Protein AF-A0A1P8YQC2-F1 (afdb_monomer_lite)

Foldseek 3Di:
DDDDPDDDAWDWDWDDDPNDGDDIDIDGDPVNVVVFDFDKDFDDDDPFDQAWDWAFGIWTWGADPVVRDIDIDRDPTDTDHGD

pLDDT: mean 93.69, std 9.82, range [48.34, 98.44]

Radius of gyration: 15.28 Å; chains: 1; bounding box: 38×28×39 Å

Sequence (83 aa):
MIPGPYQFTLAFLNGTWDGDYTFMEPMVTREWLLTKPNTVRSIKQPQAYQRSGYYPTTVAVTFDDAADEYVITMGGMVLRQAS

Structure (mmCIF, N/CA/C/O backbone):
data_AF-A0A1P8YQC2-F1
#
_entry.id   AF-A0A1P8YQC2-F1
#
loop_
_atom_site.group_PDB
_atom_site.id
_atom_site.type_symbol
_atom_site.label_atom_id
_atom_site.label_alt_id
_atom_site.label_comp_id
_atom_site.label_asym_id
_atom_site.label_entity_id
_atom_site.label_seq_id
_atom_site.pdbx_PDB_ins_code
_atom_site.Cartn_x
_atom_site.Cartn_y
_atom_site.Cartn_z
_atom_site.occupancy
_atom_site.B_iso_or_equiv
_atom_site.auth_seq_id
_atom_site.auth_comp_id
_atom_site.auth_asym_id
_atom_site.auth_atom_id
_atom_site.pdbx_PDB_model_num
ATOM 1 N N . MET A 1 1 ? 19.085 12.071 9.425 1.00 48.34 1 MET A N 1
ATOM 2 C CA . MET A 1 1 ? 18.817 12.644 8.089 1.00 48.34 1 MET A CA 1
ATOM 3 C C . MET A 1 1 ? 19.841 12.042 7.145 1.00 48.34 1 MET A C 1
ATOM 5 O O . MET A 1 1 ? 21.021 12.157 7.441 1.00 48.34 1 MET A O 1
ATOM 9 N N . ILE A 1 2 ? 19.422 11.310 6.113 1.00 50.25 2 ILE A N 1
ATOM 10 C CA . ILE A 1 2 ? 20.355 10.746 5.125 1.00 50.25 2 ILE A CA 1
ATOM 11 C C . ILE A 1 2 ? 20.551 11.822 4.041 1.00 50.25 2 ILE A C 1
ATOM 13 O O . ILE A 1 2 ? 19.543 12.256 3.483 1.00 50.25 2 ILE A O 1
ATOM 17 N N . PRO A 1 3 ? 21.777 12.312 3.777 1.00 57.44 3 PRO A N 1
ATOM 18 C CA . PRO A 1 3 ? 22.015 13.320 2.745 1.00 57.44 3 PRO A CA 1
ATOM 19 C C . PRO A 1 3 ? 21.911 12.709 1.335 1.00 57.44 3 PRO A C 1
ATOM 21 O O . PRO A 1 3 ? 22.527 11.686 1.051 1.00 57.44 3 PRO A O 1
ATOM 24 N N . GLY A 1 4 ? 21.126 13.347 0.462 1.00 65.19 4 GLY A N 1
ATOM 25 C CA . GLY A 1 4 ? 20.899 12.973 -0.941 1.00 65.19 4 GLY A CA 1
ATOM 26 C C . GLY A 1 4 ? 19.499 13.398 -1.415 1.00 65.19 4 GLY A C 1
ATOM 27 O O . GLY A 1 4 ? 18.628 13.625 -0.572 1.00 65.19 4 GLY A 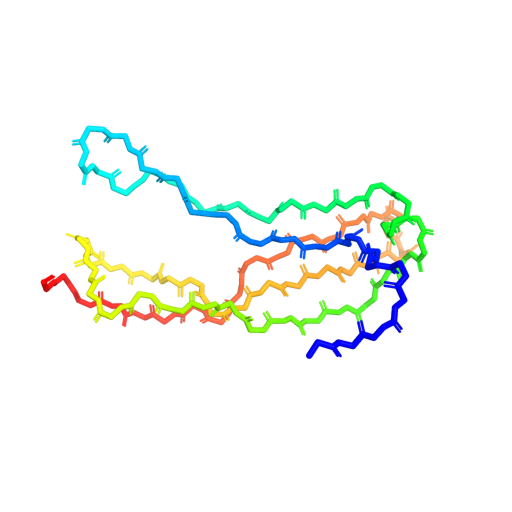O 1
ATOM 28 N N . PRO A 1 5 ? 19.244 13.540 -2.731 1.00 72.31 5 PRO A N 1
ATOM 29 C CA . PRO A 1 5 ? 17.895 13.797 -3.224 1.00 72.31 5 PRO A CA 1
ATOM 30 C C . PRO A 1 5 ? 17.004 12.595 -2.884 1.00 72.31 5 PRO A C 1
ATOM 32 O O . PRO A 1 5 ? 17.215 11.487 -3.376 1.00 72.31 5 PRO A O 1
ATOM 35 N N . TYR A 1 6 ? 16.025 12.797 -2.003 1.00 71.50 6 TYR A N 1
ATOM 36 C CA . TYR A 1 6 ? 15.040 11.771 -1.682 1.00 71.50 6 TYR A CA 1
ATOM 37 C C . TYR A 1 6 ? 14.120 11.576 -2.889 1.00 71.50 6 TYR A C 1
ATOM 39 O O . TYR A 1 6 ? 13.356 12.475 -3.237 1.00 71.50 6 TYR A O 1
ATOM 47 N N . GLN A 1 7 ? 14.196 10.412 -3.535 1.00 80.81 7 GLN A N 1
ATOM 48 C CA . GLN A 1 7 ? 13.279 10.064 -4.615 1.00 80.81 7 GLN A CA 1
ATOM 49 C C . GLN A 1 7 ? 12.005 9.449 -4.039 1.00 80.81 7 GLN A C 1
ATOM 51 O O . GLN A 1 7 ? 12.013 8.361 -3.457 1.00 80.81 7 GLN A O 1
ATOM 56 N N . PHE A 1 8 ? 10.901 10.167 -4.206 1.00 86.69 8 PHE A N 1
ATOM 57 C CA . PHE A 1 8 ? 9.574 9.674 -3.879 1.00 86.69 8 PHE A CA 1
ATOM 58 C C . PHE A 1 8 ? 9.174 8.555 -4.857 1.00 86.69 8 PHE A C 1
ATOM 60 O O . PHE A 1 8 ? 9.337 8.697 -6.065 1.00 86.69 8 PHE A O 1
ATOM 67 N N . THR A 1 9 ? 8.678 7.431 -4.333 1.00 94.50 9 THR A N 1
ATOM 68 C CA . THR A 1 9 ? 8.336 6.233 -5.131 1.00 94.50 9 THR A CA 1
ATOM 69 C C . THR A 1 9 ? 6.935 5.727 -4.823 1.00 94.50 9 THR A C 1
ATOM 71 O O . THR A 1 9 ? 6.101 5.634 -5.713 1.00 94.50 9 THR A O 1
ATOM 74 N N . LEU A 1 10 ? 6.675 5.430 -3.551 1.00 94.12 10 LEU A N 1
ATOM 75 C CA . LEU A 1 10 ? 5.404 4.932 -3.038 1.00 94.12 10 LEU A CA 1
ATOM 76 C C . LEU A 1 10 ? 5.122 5.588 -1.686 1.00 94.12 10 LEU A C 1
ATOM 78 O O . LEU A 1 10 ? 5.966 5.521 -0.784 1.00 94.12 10 LEU A O 1
ATOM 82 N N . ALA A 1 11 ? 3.923 6.141 -1.529 1.00 94.19 11 ALA A N 1
ATOM 83 C CA . ALA A 1 11 ? 3.339 6.484 -0.237 1.00 94.19 11 ALA A CA 1
ATOM 84 C C . ALA A 1 11 ? 2.001 5.785 -0.038 1.00 94.19 11 ALA A C 1
ATOM 86 O O . ALA A 1 11 ? 1.282 5.496 -0.987 1.00 94.19 11 ALA A O 1
ATOM 87 N N . PHE A 1 12 ? 1.672 5.548 1.227 1.00 95.00 12 PHE A N 1
ATOM 88 C CA . PHE A 1 12 ? 0.355 5.095 1.635 1.00 95.00 12 PHE A CA 1
ATOM 89 C C . PHE A 1 12 ? -0.348 6.228 2.365 1.00 95.00 12 PHE A C 1
ATOM 91 O O . PHE A 1 12 ? 0.196 6.781 3.327 1.00 95.00 12 PHE A O 1
ATOM 98 N N . LEU A 1 13 ? -1.528 6.580 1.881 1.00 95.19 13 LEU A N 1
ATOM 99 C CA . LEU A 1 13 ? -2.294 7.722 2.334 1.00 95.19 13 LEU A CA 1
ATOM 100 C C . LEU A 1 13 ? -3.551 7.257 3.037 1.00 95.19 13 LEU A C 1
ATOM 102 O O . LEU A 1 13 ? -4.191 6.279 2.655 1.00 95.19 13 LEU A O 1
ATOM 106 N N . ASN A 1 14 ? -3.885 8.012 4.070 1.00 95.31 14 ASN A N 1
ATOM 107 C CA . ASN A 1 14 ? -5.079 7.832 4.859 1.00 95.31 14 ASN A CA 1
ATOM 108 C C . ASN A 1 14 ? -5.835 9.155 4.801 1.00 95.31 14 ASN A C 1
ATOM 110 O O . ASN A 1 14 ? -5.262 10.195 5.138 1.00 95.31 14 ASN A O 1
ATOM 114 N N . GLY A 1 15 ? -7.080 9.121 4.342 1.00 95.19 15 GLY A N 1
ATOM 115 C CA . GLY A 1 15 ? -7.912 10.309 4.206 1.00 95.19 15 GLY A CA 1
ATOM 116 C C . GLY A 1 15 ? -9.053 10.313 5.207 1.00 95.19 15 GLY A C 1
ATOM 117 O O . GLY A 1 15 ? -9.703 9.286 5.414 1.00 95.19 15 GLY A O 1
ATOM 118 N N . THR A 1 16 ? -9.314 11.477 5.793 1.00 95.50 16 THR A N 1
ATOM 119 C CA . THR A 1 16 ? -10.454 11.706 6.681 1.00 95.50 16 THR A CA 1
ATOM 120 C C . THR A 1 16 ? -11.299 12.865 6.174 1.00 95.50 16 THR A C 1
ATOM 122 O O . THR A 1 16 ? -10.798 13.785 5.525 1.00 95.50 16 THR A O 1
ATOM 125 N N . TRP A 1 17 ? -12.592 12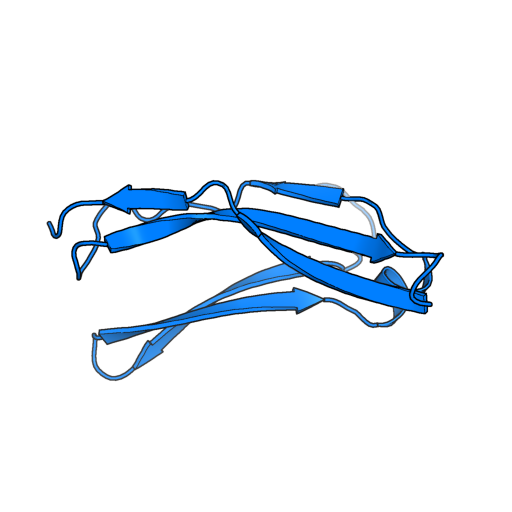.820 6.470 1.00 96.44 17 TRP A N 1
ATOM 126 C CA . TRP A 1 17 ? -13.521 13.915 6.215 1.00 96.44 17 TRP A CA 1
ATOM 127 C C . TRP A 1 17 ? -14.557 13.962 7.335 1.00 96.44 17 TRP A C 1
ATOM 129 O O . TRP A 1 17 ? -15.100 12.926 7.695 1.00 96.44 17 TRP A O 1
ATOM 139 N N . ASP A 1 18 ? -14.807 15.149 7.891 1.00 96.44 18 ASP A N 1
ATOM 140 C CA . ASP A 1 18 ? -15.784 15.363 8.974 1.00 96.44 18 ASP A CA 1
ATOM 141 C C . ASP A 1 18 ? -15.621 14.407 10.177 1.00 96.44 18 ASP A C 1
ATOM 143 O O . ASP A 1 18 ? -16.575 13.871 10.728 1.00 96.44 18 ASP A O 1
ATOM 147 N N . GLY A 1 19 ? -14.368 14.136 10.559 1.00 93.81 19 GLY A N 1
ATOM 148 C CA . GLY A 1 19 ? -14.034 13.221 11.659 1.00 93.81 19 GLY A CA 1
ATOM 149 C C . GLY A 1 19 ? -14.104 11.730 11.309 1.00 93.81 19 GLY A C 1
ATOM 150 O O . GLY A 1 19 ? -13.608 10.916 12.087 1.00 93.81 19 GLY A O 1
ATOM 151 N N . ASP A 1 20 ? -14.619 11.373 10.134 1.00 95.25 20 ASP A N 1
ATOM 152 C CA . ASP A 1 20 ? -14.719 9.994 9.669 1.00 95.25 20 ASP A CA 1
ATOM 153 C C . ASP A 1 20 ? -13.488 9.568 8.864 1.00 95.25 20 ASP A C 1
ATOM 155 O O . ASP A 1 20 ? -12.954 10.308 8.032 1.00 95.25 20 ASP A O 1
ATOM 159 N N . TYR A 1 21 ? -13.044 8.332 9.099 1.00 94.38 21 TYR A N 1
ATOM 160 C CA . TYR A 1 21 ? -12.014 7.687 8.294 1.00 94.38 21 TYR A CA 1
ATOM 161 C C . TYR A 1 21 ? -12.585 7.222 6.948 1.00 94.38 21 TYR A C 1
ATOM 163 O O . TYR A 1 21 ? -13.375 6.276 6.895 1.00 94.38 21 TYR A O 1
ATOM 171 N N . THR A 1 22 ? -12.165 7.862 5.856 1.00 94.69 22 THR A N 1
ATOM 172 C CA . THR A 1 22 ? -12.837 7.741 4.554 1.00 94.69 22 THR A CA 1
ATOM 173 C C . THR A 1 22 ? -12.131 6.787 3.601 1.00 94.69 22 THR A C 1
ATOM 175 O O . THR A 1 22 ? -12.801 6.004 2.929 1.00 94.69 22 THR A O 1
ATOM 178 N N . PHE A 1 23 ? -10.797 6.829 3.508 1.00 95.00 23 PHE A N 1
ATOM 179 C CA . PHE A 1 23 ? -10.084 5.999 2.532 1.00 95.00 23 PHE A CA 1
ATOM 180 C C . PHE A 1 23 ? -8.644 5.644 2.912 1.00 95.00 23 PHE A C 1
ATOM 182 O O . PHE A 1 23 ? -7.998 6.291 3.739 1.00 95.00 23 PHE A O 1
ATOM 189 N N . MET A 1 24 ? -8.161 4.588 2.258 1.00 95.75 24 MET A N 1
ATOM 190 C CA . MET A 1 24 ? -6.792 4.076 2.249 1.00 95.75 24 MET A CA 1
ATOM 191 C C . MET A 1 24 ? -6.334 4.001 0.797 1.00 95.75 24 MET A C 1
ATOM 193 O O . MET A 1 24 ? -6.999 3.341 0.001 1.00 95.75 24 MET A O 1
ATOM 197 N N . GLU A 1 25 ? -5.227 4.650 0.447 1.00 96.06 25 GLU A N 1
ATOM 198 C CA . GLU A 1 25 ? -4.772 4.702 -0.944 1.00 96.06 25 GLU A CA 1
ATOM 199 C C . GLU A 1 25 ? -3.243 4.603 -1.061 1.00 96.06 25 GLU A C 1
ATOM 201 O O . GLU A 1 25 ? -2.519 5.410 -0.470 1.00 96.06 25 GLU A O 1
ATOM 206 N N . PRO A 1 26 ? -2.709 3.641 -1.835 1.00 95.69 26 PRO A N 1
ATOM 207 C CA . PRO A 1 26 ? -1.326 3.686 -2.282 1.00 95.69 26 PRO A CA 1
ATOM 208 C C . PRO A 1 26 ? -1.175 4.662 -3.461 1.00 95.69 26 PRO A C 1
ATOM 210 O O . PRO A 1 26 ? -1.750 4.454 -4.524 1.00 95.69 26 PRO A O 1
ATOM 213 N N . MET A 1 27 ? -0.338 5.688 -3.307 1.00 95.56 27 MET A N 1
ATOM 214 C CA . MET A 1 27 ? 0.103 6.551 -4.407 1.00 95.56 27 MET A CA 1
ATOM 215 C C . MET A 1 27 ? 1.515 6.178 -4.840 1.00 95.56 27 MET A C 1
ATOM 217 O O . MET A 1 27 ? 2.429 6.107 -4.015 1.00 95.56 27 MET A O 1
ATOM 221 N N . VAL A 1 28 ? 1.702 5.988 -6.143 1.00 95.88 28 VAL A N 1
ATOM 222 C CA . VAL A 1 28 ? 2.967 5.571 -6.758 1.00 95.88 28 VAL A CA 1
ATOM 223 C C . VAL A 1 28 ? 3.390 6.542 -7.850 1.00 95.88 28 VAL A C 1
ATOM 225 O O . VAL A 1 28 ? 2.548 7.080 -8.569 1.00 95.88 28 VAL A O 1
ATOM 228 N N . THR A 1 29 ? 4.695 6.765 -8.000 1.00 96.69 29 THR A N 1
ATOM 229 C CA . THR A 1 29 ? 5.213 7.524 -9.142 1.00 96.69 29 THR A CA 1
ATOM 230 C C . THR A 1 29 ? 5.258 6.655 -10.387 1.00 96.69 29 THR A C 1
ATOM 232 O O . THR A 1 29 ? 5.574 5.462 -10.338 1.00 96.69 29 THR A O 1
ATOM 235 N N . ARG A 1 30 ? 4.962 7.268 -11.534 1.00 96.00 30 ARG A N 1
ATOM 236 C CA . ARG A 1 30 ? 4.995 6.575 -12.822 1.00 96.00 30 ARG A CA 1
ATOM 237 C C . ARG A 1 30 ? 6.409 6.116 -13.160 1.00 96.00 30 ARG A C 1
ATOM 239 O O . ARG A 1 30 ? 6.590 5.006 -13.645 1.00 96.00 30 ARG A O 1
ATOM 246 N N . GLU A 1 31 ? 7.404 6.952 -12.888 1.00 96.81 31 GLU A N 1
ATOM 247 C CA . GLU A 1 31 ? 8.817 6.666 -13.137 1.00 96.81 31 GLU A CA 1
ATOM 248 C C . GLU A 1 31 ? 9.257 5.398 -12.404 1.00 96.81 31 GLU A C 1
ATOM 250 O O . GLU A 1 31 ? 9.962 4.573 -12.978 1.00 96.81 31 GLU A O 1
ATOM 255 N N . TRP A 1 32 ? 8.796 5.213 -11.163 1.00 96.31 32 TRP A N 1
ATOM 256 C CA . TRP A 1 32 ? 9.085 4.011 -10.390 1.00 96.31 32 TRP A CA 1
ATOM 257 C C . TRP A 1 32 ? 8.304 2.792 -10.888 1.00 96.31 32 TRP A C 1
ATOM 259 O O . TRP A 1 32 ? 8.882 1.715 -10.988 1.00 96.31 32 TRP A O 1
ATOM 269 N N . LEU A 1 33 ? 7.028 2.939 -11.270 1.00 96.44 33 LEU A N 1
ATOM 270 C CA . LEU A 1 33 ? 6.267 1.836 -11.876 1.00 96.44 33 LEU A CA 1
ATOM 271 C C . LEU A 1 33 ? 6.938 1.310 -13.148 1.00 96.44 33 LEU A C 1
ATOM 273 O O . LEU A 1 33 ? 7.058 0.102 -13.323 1.00 96.44 33 LEU A O 1
ATOM 277 N N . LEU A 1 34 ? 7.451 2.189 -14.010 1.00 97.06 34 LEU A N 1
ATOM 278 C CA . LEU A 1 34 ? 8.117 1.779 -15.250 1.00 97.06 34 LEU A CA 1
ATOM 279 C C . LEU A 1 34 ? 9.360 0.904 -15.035 1.00 97.06 34 LEU A C 1
ATOM 281 O O . LEU A 1 34 ? 9.754 0.197 -15.960 1.00 97.06 34 LEU A O 1
ATOM 285 N N . THR A 1 35 ? 9.947 0.874 -13.833 1.00 97.06 35 THR A N 1
ATOM 286 C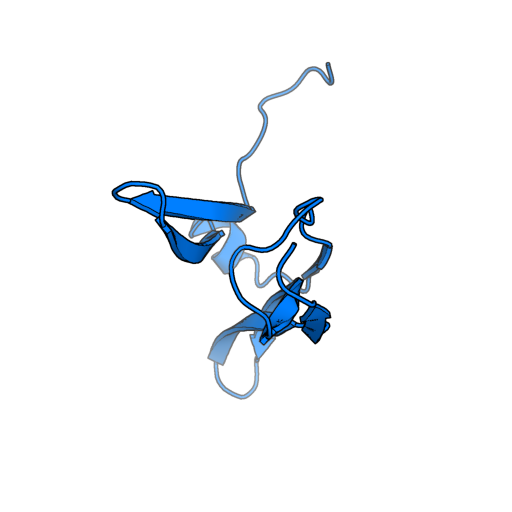 CA . THR A 1 35 ? 11.034 -0.066 -13.516 1.00 97.06 35 THR A CA 1
ATOM 287 C C . THR A 1 35 ? 10.535 -1.476 -13.182 1.00 97.06 35 THR A C 1
ATOM 289 O O . THR A 1 35 ? 11.341 -2.297 -12.751 1.00 97.06 35 THR A O 1
ATOM 292 N N . LYS A 1 36 ? 9.226 -1.745 -13.320 1.00 97.75 36 LYS A N 1
ATOM 293 C CA . LYS A 1 36 ? 8.558 -3.020 -13.003 1.00 97.75 36 LYS A CA 1
ATOM 294 C C . LYS A 1 36 ? 8.947 -3.542 -11.611 1.00 97.75 36 LYS A C 1
ATOM 296 O O . LYS A 1 36 ? 9.549 -4.610 -11.490 1.00 97.75 36 LYS A O 1
ATOM 301 N N . PRO A 1 37 ? 8.689 -2.765 -10.542 1.00 96.19 37 PRO A N 1
ATOM 302 C CA . PRO A 1 37 ? 9.111 -3.152 -9.206 1.00 96.19 37 PRO A CA 1
ATOM 303 C C . PRO A 1 37 ? 8.421 -4.451 -8.784 1.00 96.19 37 PRO A C 1
ATOM 305 O O . PRO A 1 37 ? 7.291 -4.724 -9.171 1.00 96.19 37 PRO A O 1
ATOM 308 N N . ASN A 1 38 ? 9.098 -5.223 -7.938 1.00 97.25 38 ASN A N 1
ATOM 309 C CA . ASN A 1 38 ? 8.515 -6.346 -7.215 1.00 97.25 38 ASN A CA 1
ATOM 310 C C . ASN A 1 38 ? 8.751 -6.098 -5.724 1.00 97.25 38 ASN A C 1
ATOM 312 O O . ASN A 1 38 ? 9.825 -6.378 -5.193 1.00 97.25 38 ASN A O 1
ATOM 316 N N . THR A 1 39 ? 7.813 -5.413 -5.073 1.00 96.06 39 THR A N 1
ATOM 317 C CA . THR A 1 39 ? 7.996 -4.916 -3.705 1.00 96.06 39 THR A CA 1
ATOM 318 C C . THR A 1 39 ? 6.762 -5.163 -2.858 1.00 96.06 39 THR A C 1
ATOM 320 O O . THR A 1 39 ? 5.644 -4.906 -3.289 1.00 96.06 39 THR A O 1
ATOM 323 N N . VAL A 1 40 ? 6.989 -5.553 -1.603 1.00 97.69 40 VAL A N 1
ATOM 324 C CA . VAL A 1 40 ? 5.982 -5.580 -0.537 1.00 97.69 40 VAL A CA 1
ATOM 325 C C . VAL A 1 40 ? 6.477 -4.701 0.608 1.00 97.69 40 VAL A C 1
ATOM 327 O O . VAL A 1 40 ? 7.623 -4.830 1.038 1.00 97.69 40 VAL A O 1
ATOM 330 N N . ARG A 1 41 ? 5.637 -3.788 1.102 1.00 96.44 41 ARG A N 1
ATOM 331 C CA . ARG A 1 41 ? 5.947 -2.918 2.245 1.00 96.44 41 ARG A CA 1
ATOM 332 C C . ARG A 1 41 ? 4.877 -3.040 3.315 1.00 96.44 41 ARG A C 1
ATOM 334 O O . ARG A 1 41 ? 3.689 -3.015 3.005 1.00 96.44 41 ARG A O 1
ATOM 341 N N . SER A 1 42 ? 5.293 -3.096 4.575 1.00 97.69 42 SER A N 1
ATOM 342 C CA . SER A 1 42 ? 4.376 -2.915 5.701 1.00 97.69 42 SER A CA 1
ATOM 343 C C . SER A 1 42 ? 3.904 -1.464 5.765 1.00 97.69 42 SER A C 1
ATOM 345 O O . SER A 1 42 ? 4.701 -0.539 5.584 1.00 97.69 42 SER A O 1
ATOM 347 N N . ILE A 1 43 ? 2.620 -1.256 6.052 1.00 96.12 43 ILE A N 1
ATOM 348 C CA . ILE A 1 43 ? 2.036 0.076 6.240 1.00 96.12 43 ILE A CA 1
ATOM 349 C C . ILE A 1 43 ? 1.835 0.369 7.727 1.00 96.12 43 ILE A C 1
ATOM 351 O O . ILE A 1 43 ? 1.534 -0.523 8.524 1.00 96.12 43 ILE A O 1
ATOM 355 N N . LYS A 1 44 ? 2.012 1.637 8.114 1.00 94.75 44 LYS A N 1
ATOM 356 C CA . LYS A 1 44 ? 1.795 2.078 9.498 1.00 94.75 44 LYS A CA 1
ATOM 357 C C . LYS A 1 44 ? 0.349 1.804 9.904 1.00 94.75 44 LYS A C 1
ATOM 359 O O . LYS A 1 44 ? -0.569 2.082 9.142 1.00 94.75 44 LYS A O 1
ATOM 364 N N . GLN A 1 45 ? 0.174 1.272 11.107 1.00 95.19 45 GLN A N 1
ATOM 365 C CA . GLN A 1 45 ? -1.128 0.873 11.630 1.00 95.19 45 GLN A CA 1
ATOM 366 C C . GLN A 1 45 ? -1.638 1.911 12.640 1.00 95.19 45 GLN A C 1
ATOM 368 O O . GLN A 1 45 ? -0.848 2.359 13.477 1.00 95.19 45 GLN A O 1
ATOM 373 N N . PRO A 1 46 ? -2.932 2.274 12.602 1.00 93.75 46 PRO A N 1
ATOM 374 C CA . PRO A 1 46 ? -3.574 3.023 13.676 1.00 93.75 46 PRO A CA 1
ATOM 375 C C . PRO A 1 46 ? -3.488 2.291 15.021 1.00 93.75 46 PRO A C 1
ATOM 377 O O . PRO A 1 46 ? -3.487 1.057 15.069 1.00 93.75 46 PRO A O 1
ATOM 380 N N . GLN A 1 47 ? -3.454 3.059 16.113 1.00 94.50 47 GLN A N 1
ATOM 381 C CA . GLN A 1 47 ? -3.565 2.517 17.474 1.00 94.50 47 GLN A CA 1
ATOM 382 C C . GLN A 1 47 ? -5.011 2.144 17.836 1.00 94.50 47 GLN A C 1
ATOM 384 O O . GLN A 1 47 ? -5.214 1.197 18.589 1.00 94.50 47 GLN A O 1
ATOM 389 N N . ALA A 1 48 ? -5.988 2.859 17.274 1.00 95.62 48 ALA A N 1
ATOM 390 C CA . ALA A 1 48 ? -7.421 2.677 17.483 1.00 95.62 48 ALA A CA 1
ATOM 391 C C . ALA A 1 48 ? -8.156 2.724 16.137 1.00 95.62 48 ALA A C 1
ATOM 393 O O . ALA A 1 48 ? -7.683 3.366 15.193 1.00 95.62 48 ALA A O 1
ATOM 394 N N . TYR A 1 49 ? -9.294 2.036 16.048 1.00 96.50 49 TYR A N 1
ATOM 395 C CA . TYR A 1 49 ? -10.077 1.918 14.818 1.00 96.50 49 TYR A CA 1
ATOM 396 C C . TYR A 1 49 ? -11.496 2.412 15.065 1.00 96.50 49 TYR A C 1
ATOM 398 O O 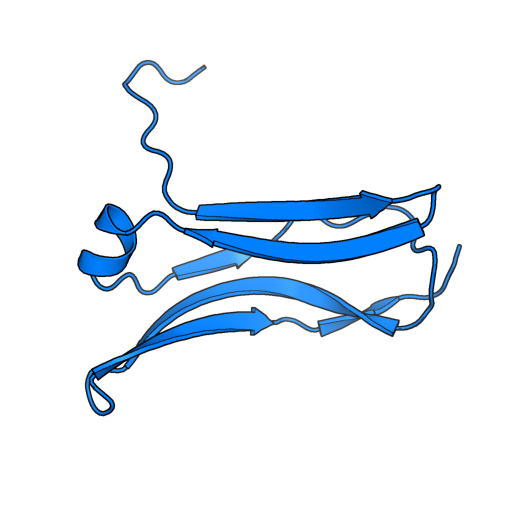. TYR A 1 49 ? -12.133 2.030 16.037 1.00 96.50 49 TYR A O 1
ATOM 406 N N . GLN A 1 50 ? -12.015 3.232 14.155 1.00 95.75 50 GLN A N 1
ATOM 407 C CA . GLN A 1 50 ? -13.371 3.765 14.284 1.00 95.75 50 GLN A CA 1
ATOM 408 C C . GLN A 1 50 ? -14.448 2.704 13.996 1.00 95.75 50 GLN A C 1
ATOM 410 O O . GLN A 1 50 ? -15.558 2.777 14.516 1.00 95.75 50 GLN A O 1
ATOM 415 N N . ARG A 1 51 ? -14.140 1.719 13.142 1.00 96.06 51 ARG A N 1
ATOM 416 C CA . ARG A 1 51 ? -15.068 0.661 12.720 1.00 96.06 51 ARG A CA 1
ATOM 417 C C . ARG A 1 51 ? -14.387 -0.699 12.857 1.00 96.06 51 ARG A C 1
ATOM 419 O O . ARG A 1 51 ? -13.194 -0.827 12.595 1.00 96.06 51 ARG A O 1
ATOM 426 N N . SER A 1 52 ? -15.140 -1.718 13.265 1.00 98.12 52 SER A N 1
ATOM 427 C CA . SER A 1 52 ? -14.637 -3.092 13.246 1.00 98.12 52 SER A CA 1
ATOM 428 C C . SER A 1 52 ? -14.584 -3.598 11.806 1.00 98.12 52 SER A C 1
ATOM 430 O O . SER A 1 52 ? -15.512 -3.371 11.030 1.00 98.12 52 SER A O 1
ATOM 432 N N . GLY A 1 53 ? -13.519 -4.302 11.438 1.00 97.00 53 GLY A N 1
ATOM 433 C CA . GLY A 1 53 ? -13.349 -4.789 10.072 1.00 97.00 53 GLY A CA 1
ATOM 434 C C . GLY A 1 53 ? -11.955 -5.327 9.794 1.00 97.00 53 GLY A C 1
ATOM 435 O O . GLY A 1 53 ? -11.076 -5.295 10.653 1.00 97.00 53 GLY A O 1
ATOM 436 N N . TYR A 1 54 ? -11.762 -5.844 8.585 1.00 97.56 54 TYR A N 1
ATOM 437 C CA . TYR A 1 54 ? -10.451 -6.266 8.111 1.00 97.56 54 TYR A CA 1
ATOM 438 C C . TYR A 1 54 ? -9.705 -5.075 7.516 1.00 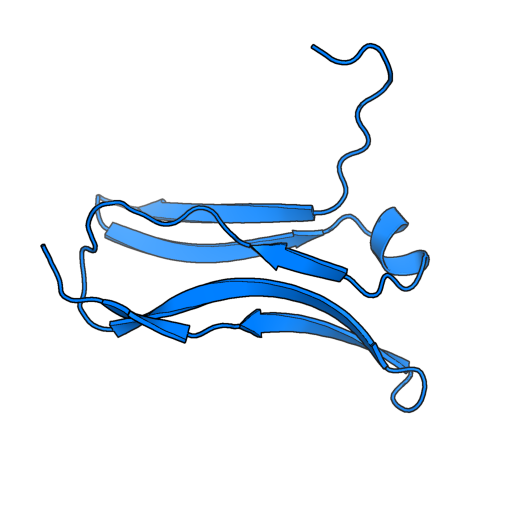97.56 54 TYR A C 1
ATOM 440 O O . TYR A 1 54 ? -10.185 -4.450 6.573 1.00 97.56 54 TYR A O 1
ATOM 448 N N . TYR A 1 55 ? -8.515 -4.803 8.043 1.00 97.69 55 TYR A N 1
ATOM 449 C CA . TYR A 1 55 ? -7.660 -3.706 7.599 1.00 97.69 55 TYR A CA 1
ATOM 450 C C . TYR A 1 55 ? -6.337 -4.237 7.044 1.00 97.69 55 TYR A C 1
ATOM 452 O O . TYR A 1 55 ? -5.790 -5.192 7.607 1.00 97.69 55 TYR A O 1
ATOM 460 N N . PRO A 1 56 ? -5.808 -3.644 5.960 1.00 98.00 56 PRO A N 1
ATOM 461 C CA . PRO A 1 56 ? -4.545 -4.073 5.388 1.00 98.00 56 PRO A CA 1
ATOM 462 C C . PRO A 1 56 ? -3.377 -3.751 6.321 1.00 98.00 56 PRO A C 1
ATOM 464 O O . PRO A 1 56 ? -3.367 -2.754 7.047 1.00 98.00 56 PRO A O 1
ATOM 467 N N . THR A 1 57 ? -2.356 -4.596 6.264 1.00 98.12 57 THR A N 1
ATOM 468 C CA . THR A 1 57 ? -1.076 -4.385 6.956 1.00 98.12 57 THR A CA 1
ATOM 469 C C . THR A 1 57 ? 0.085 -4.226 5.989 1.00 98.12 57 THR A C 1
ATOM 471 O O . THR A 1 57 ? 1.158 -3.764 6.389 1.00 98.12 57 THR A O 1
ATOM 474 N N 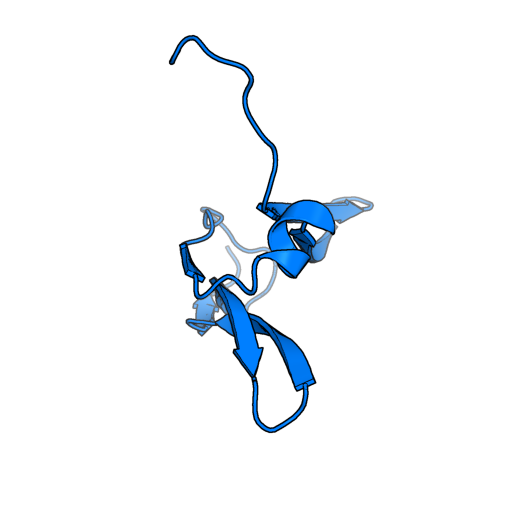. THR A 1 58 ? -0.137 -4.522 4.707 1.00 98.38 58 THR A N 1
ATOM 475 C CA . THR A 1 58 ? 0.862 -4.391 3.652 1.00 98.38 58 THR A CA 1
ATOM 476 C C . THR A 1 58 ? 0.294 -3.761 2.386 1.00 98.38 58 THR A C 1
ATOM 478 O O . THR A 1 58 ? -0.901 -3.844 2.100 1.00 98.38 58 THR A O 1
ATOM 481 N N . VAL A 1 59 ? 1.187 -3.154 1.607 1.00 98.19 59 VAL A N 1
ATOM 482 C CA . VAL A 1 59 ? 0.971 -2.810 0.201 1.00 98.19 59 VAL A CA 1
ATOM 483 C C . VAL A 1 59 ? 2.031 -3.505 -0.636 1.00 98.19 59 VAL A C 1
ATOM 485 O O . VAL A 1 59 ? 3.220 -3.427 -0.319 1.00 98.19 59 VAL A O 1
ATOM 488 N N . ALA A 1 60 ? 1.601 -4.162 -1.707 1.00 98.00 60 ALA A N 1
ATOM 489 C CA . ALA A 1 60 ? 2.465 -4.728 -2.727 1.00 98.00 60 ALA A CA 1
ATOM 490 C C . ALA A 1 60 ? 2.304 -3.964 -4.043 1.00 98.00 60 ALA A C 1
ATOM 492 O O . ALA A 1 60 ? 1.197 -3.557 -4.394 1.00 98.00 60 ALA A O 1
ATOM 493 N N . VAL A 1 61 ? 3.415 -3.776 -4.748 1.00 98.12 61 VAL A N 1
ATOM 494 C CA . VAL A 1 61 ? 3.452 -3.269 -6.121 1.00 98.12 61 VAL A CA 1
ATOM 495 C C . VAL A 1 61 ? 4.324 -4.231 -6.908 1.00 98.12 61 VAL A C 1
ATOM 497 O O . VAL A 1 61 ? 5.520 -4.361 -6.626 1.00 98.12 61 VAL A O 1
ATOM 500 N N . THR A 1 62 ? 3.694 -4.936 -7.837 1.00 98.06 62 THR A N 1
ATOM 501 C CA . THR A 1 62 ? 4.307 -5.956 -8.682 1.00 98.06 62 THR A CA 1
ATOM 502 C C . THR A 1 62 ? 3.946 -5.715 -10.143 1.00 98.06 62 THR A C 1
ATOM 504 O O . THR A 1 62 ? 3.072 -4.906 -10.461 1.00 98.06 62 THR A O 1
ATOM 507 N N . PHE A 1 63 ? 4.616 -6.425 -11.040 1.00 98.44 63 PHE A N 1
ATOM 508 C CA . PHE A 1 63 ? 4.287 -6.457 -12.457 1.00 98.44 63 PHE A CA 1
ATOM 509 C C . PHE A 1 63 ? 4.052 -7.906 -12.879 1.00 98.44 63 PHE A C 1
ATOM 511 O O . PHE A 1 63 ? 4.844 -8.776 -12.517 1.00 98.44 63 PHE A O 1
ATOM 518 N N . ASP A 1 64 ? 2.962 -8.160 -13.594 1.00 98.00 64 ASP A N 1
ATOM 519 C CA . ASP A 1 64 ? 2.663 -9.449 -14.209 1.00 98.00 64 ASP A CA 1
ATOM 520 C C . ASP A 1 64 ? 3.078 -9.395 -15.684 1.00 98.00 64 ASP A C 1
ATOM 522 O O . ASP A 1 64 ? 2.412 -8.763 -16.503 1.00 98.00 64 ASP A O 1
ATOM 526 N N . ASP A 1 65 ? 4.192 -10.047 -16.030 1.00 97.38 65 ASP A N 1
ATOM 527 C CA . ASP A 1 65 ? 4.698 -10.069 -17.407 1.00 97.38 65 ASP A CA 1
ATOM 528 C C . ASP A 1 65 ? 3.817 -10.878 -18.372 1.00 97.38 65 ASP A C 1
ATOM 530 O O . ASP A 1 65 ? 3.888 -10.649 -19.578 1.00 97.38 65 ASP A O 1
ATOM 534 N N . ALA A 1 66 ? 2.997 -11.815 -17.886 1.00 97.94 66 ALA A N 1
ATOM 535 C CA . ALA A 1 66 ? 2.104 -12.586 -18.749 1.00 97.94 66 ALA A CA 1
ATOM 536 C C . ALA A 1 66 ? 0.867 -11.769 -19.147 1.00 97.94 66 ALA A C 1
ATOM 538 O O . ALA A 1 66 ? 0.394 -11.887 -20.278 1.00 97.94 66 ALA A O 1
ATOM 539 N N . ALA A 1 67 ? 0.362 -10.949 -18.222 1.00 98.00 67 ALA A N 1
ATOM 540 C CA . ALA A 1 67 ? -0.771 -10.056 -18.455 1.00 98.00 67 ALA A CA 1
ATOM 541 C C . ALA A 1 67 ? -0.365 -8.672 -19.001 1.00 98.00 67 ALA A C 1
ATOM 543 O O . ALA A 1 67 ? -1.219 -7.967 -19.528 1.00 98.00 67 ALA A O 1
ATOM 544 N N . ASP A 1 68 ? 0.917 -8.299 -18.906 1.00 97.38 68 ASP A N 1
ATOM 545 C CA . ASP A 1 68 ? 1.436 -6.945 -19.174 1.00 97.38 68 ASP A CA 1
ATOM 546 C C . ASP A 1 68 ? 0.789 -5.877 -18.265 1.00 97.38 68 ASP A C 1
ATOM 548 O O . ASP A 1 68 ? 0.467 -4.764 -18.683 1.00 97.38 68 ASP A O 1
ATOM 552 N N . GLU A 1 69 ? 0.593 -6.218 -16.985 1.00 98.06 69 GLU A N 1
ATOM 553 C CA . GLU A 1 69 ? -0.150 -5.397 -16.022 1.00 98.06 69 GLU A CA 1
ATOM 554 C C . GLU A 1 69 ? 0.656 -5.053 -14.764 1.00 98.06 69 GLU A C 1
ATOM 556 O O . GLU A 1 69 ? 1.389 -5.867 -14.196 1.00 98.06 69 GLU A O 1
ATOM 561 N N . TYR A 1 70 ? 0.458 -3.833 -14.260 1.00 98.06 70 TYR A N 1
ATOM 562 C CA . TYR A 1 70 ? 0.881 -3.456 -12.913 1.00 98.06 70 TYR A CA 1
ATOM 563 C C . TYR A 1 70 ? -0.159 -3.917 -11.895 1.00 98.06 70 TYR A C 1
ATOM 565 O O . TYR A 1 70 ? -1.314 -3.498 -11.949 1.00 98.06 70 TYR A O 1
ATOM 573 N N . VAL A 1 71 ? 0.267 -4.711 -10.917 1.00 98.06 71 VAL A N 1
ATOM 574 C CA . VAL A 1 71 ? -0.601 -5.230 -9.859 1.00 98.06 71 VAL A CA 1
ATOM 575 C C . VAL A 1 71 ? -0.269 -4.522 -8.551 1.00 98.06 71 VAL A C 1
ATOM 577 O O . VAL A 1 71 ? 0.831 -4.645 -8.011 1.00 98.06 71 VAL A O 1
ATOM 580 N N . ILE A 1 72 ? -1.231 -3.755 -8.039 1.00 97.38 72 ILE A N 1
ATOM 581 C CA . ILE A 1 72 ? -1.118 -3.036 -6.768 1.00 97.38 72 ILE A CA 1
ATOM 582 C C . ILE A 1 72 ? -2.111 -3.654 -5.789 1.00 97.38 72 ILE A C 1
ATOM 584 O O . ILE A 1 72 ? -3.314 -3.674 -6.040 1.00 97.38 72 ILE A O 1
ATOM 588 N N . THR A 1 73 ? -1.620 -4.174 -4.666 1.00 97.62 73 THR A N 1
ATOM 589 C CA . THR A 1 73 ? -2.440 -4.944 -3.722 1.00 97.62 73 THR A CA 1
ATOM 590 C C . THR A 1 73 ? -2.318 -4.397 -2.311 1.00 97.62 73 THR A C 1
ATOM 592 O O . THR A 1 73 ? -1.214 -4.231 -1.798 1.00 97.62 73 THR A O 1
ATOM 595 N N . MET A 1 74 ? -3.454 -4.182 -1.649 1.00 97.50 74 MET A N 1
ATOM 596 C CA . MET A 1 74 ? -3.524 -4.032 -0.194 1.00 97.50 74 MET A CA 1
ATOM 597 C C . MET A 1 74 ? -3.747 -5.412 0.427 1.00 97.50 74 MET A C 1
ATOM 599 O O . MET A 1 74 ? -4.731 -6.079 0.116 1.00 97.50 74 MET A O 1
ATOM 603 N N . GLY A 1 75 ? -2.809 -5.859 1.261 1.00 97.62 75 GLY A N 1
ATOM 604 C CA . GLY A 1 75 ? -2.748 -7.237 1.740 1.00 97.62 75 GLY A CA 1
ATOM 605 C C . GLY A 1 75 ? -2.539 -7.364 3.246 1.00 97.62 75 GLY A C 1
ATOM 606 O O . GLY A 1 75 ? -2.535 -6.383 3.995 1.00 97.62 75 GLY A O 1
ATOM 607 N N . GLY A 1 76 ? -2.376 -8.613 3.695 1.00 97.44 76 GLY A N 1
ATOM 608 C CA . GLY A 1 76 ? -2.146 -8.931 5.106 1.00 97.44 76 GLY A CA 1
ATOM 609 C C . GLY A 1 76 ? -3.310 -8.505 6.000 1.00 97.44 76 GLY A C 1
ATOM 610 O O . GLY A 1 76 ? -3.092 -7.896 7.042 1.00 97.44 76 GLY A O 1
ATOM 611 N N . MET A 1 77 ? -4.540 -8.757 5.555 1.00 98.06 77 MET A N 1
ATOM 612 C CA . MET A 1 77 ? -5.758 -8.289 6.212 1.00 98.06 77 MET A CA 1
ATOM 613 C C . MET A 1 77 ? -5.861 -8.807 7.654 1.00 98.06 77 MET A C 1
ATOM 615 O O . MET A 1 77 ? -5.873 -10.015 7.884 1.00 98.06 77 MET A O 1
ATOM 619 N N . VAL A 1 78 ? -5.981 -7.899 8.623 1.00 98.31 78 VAL A N 1
ATOM 620 C CA . VAL A 1 78 ? -6.155 -8.223 10.048 1.00 98.31 78 VAL A CA 1
ATOM 621 C C . VAL A 1 78 ? -7.487 -7.673 10.537 1.00 98.31 78 VAL A C 1
ATOM 623 O O . VAL A 1 78 ? -7.796 -6.502 10.316 1.00 98.31 78 VAL A O 1
ATOM 626 N N . LEU A 1 79 ? -8.265 -8.512 11.224 1.00 98.00 79 LEU A N 1
ATOM 627 C CA . LEU A 1 79 ? -9.497 -8.087 11.882 1.00 98.00 79 LEU A CA 1
ATOM 628 C C . LEU A 1 79 ? -9.167 -7.151 13.053 1.00 98.00 79 LEU A C 1
ATOM 630 O O . LEU A 1 79 ? -8.397 -7.503 13.948 1.00 98.00 79 LEU A O 1
ATOM 634 N N . ARG A 1 80 ? -9.776 -5.967 13.059 1.00 97.62 80 ARG A N 1
ATOM 635 C CA . ARG A 1 80 ? -9.701 -4.977 14.135 1.00 97.62 80 ARG A CA 1
ATOM 636 C C . ARG A 1 80 ? -11.083 -4.761 14.724 1.00 97.62 80 ARG A C 1
ATOM 638 O O . ARG A 1 80 ? -12.082 -4.840 14.011 1.00 97.62 80 ARG A O 1
ATOM 645 N N . GLN A 1 81 ? -11.117 -4.504 16.024 1.00 98.06 81 GLN A N 1
ATOM 646 C CA . GLN A 1 81 ? -12.321 -4.086 16.731 1.00 98.06 81 GLN A CA 1
ATOM 647 C C . GLN A 1 81 ? -12.312 -2.569 16.877 1.00 98.06 81 GLN A C 1
ATOM 649 O O . GLN A 1 81 ? -11.240 -1.983 17.041 1.00 98.06 81 GLN A O 1
ATOM 654 N N . ALA A 1 82 ? -13.493 -1.958 16.815 1.00 96.88 82 ALA A N 1
ATOM 655 C CA . ALA A 1 82 ? -13.644 -0.543 17.098 1.00 96.88 82 ALA A CA 1
ATOM 656 C C . ALA A 1 82 ? -13.274 -0.233 18.559 1.00 96.88 82 ALA A C 1
ATOM 658 O O . ALA A 1 82 ? -13.576 -1.027 19.455 1.00 96.88 82 ALA A O 1
ATOM 659 N N . SER A 1 83 ? -12.610 0.902 18.783 1.00 92.69 83 SER A N 1
ATOM 660 C CA . SER A 1 83 ? -12.074 1.316 20.089 1.00 92.69 83 SER A CA 1
ATOM 661 C C . SER A 1 83 ? -11.937 2.823 20.193 1.00 92.69 83 SER A C 1
ATOM 663 O O . SER A 1 83 ? -11.469 3.398 19.182 1.00 92.69 83 SER A O 1
#

Secondary structure (DSSP, 8-state):
---S-----EEEEEEEETTEEEEEEEEE-HHHHTT---EEEEPPPPSS-SS-EEE--EEEEEEETTTTEEEEEEE--EEE---